Protein AF-A0A1E1G7S8-F1 (afdb_monomer)

Structure (mmCIF, N/CA/C/O backbone):
data_AF-A0A1E1G7S8-F1
#
_entry.id   AF-A0A1E1G7S8-F1
#
loop_
_atom_site.group_PDB
_atom_site.id
_atom_site.type_symbol
_atom_site.label_atom_id
_atom_site.label_alt_id
_atom_site.label_comp_id
_atom_site.label_asym_id
_atom_site.label_entity_id
_atom_site.label_seq_id
_atom_site.pdbx_PDB_ins_code
_atom_site.Cartn_x
_atom_site.Cartn_y
_atom_site.Cartn_z
_atom_site.occupancy
_atom_site.B_iso_or_equiv
_atom_site.auth_seq_id
_atom_site.auth_comp_id
_atom_site.auth_asym_id
_atom_site.auth_atom_id
_atom_site.pdbx_PDB_model_num
ATOM 1 N N . MET A 1 1 ? -31.100 21.009 45.596 1.00 64.81 1 MET A N 1
ATOM 2 C CA . MET A 1 1 ? -31.429 20.233 44.376 1.00 64.81 1 MET A CA 1
ATOM 3 C C . MET A 1 1 ? -30.841 20.851 43.103 1.00 64.81 1 MET A C 1
ATOM 5 O O . MET A 1 1 ? -30.250 20.112 42.334 1.00 64.81 1 MET A O 1
ATOM 9 N N . MET A 1 2 ? -30.869 22.180 42.912 1.00 70.56 2 MET A N 1
ATOM 10 C CA . MET A 1 2 ? -30.263 22.835 41.729 1.00 70.56 2 MET A CA 1
ATOM 11 C C . MET A 1 2 ? -28.750 22.585 41.554 1.00 70.56 2 MET A C 1
ATOM 13 O O . MET A 1 2 ? -28.300 22.333 40.445 1.00 70.56 2 MET A O 1
ATOM 17 N N . LYS A 1 3 ? -27.962 22.561 42.643 1.00 68.88 3 LYS A N 1
ATOM 18 C CA . LYS A 1 3 ? -26.520 22.233 42.588 1.00 68.88 3 LYS A CA 1
ATOM 19 C C . LYS A 1 3 ? -26.230 20.830 42.031 1.00 68.88 3 LYS A C 1
ATOM 21 O O . LYS A 1 3 ? -25.238 20.659 41.341 1.00 68.88 3 LYS A O 1
ATOM 26 N N . GLN A 1 4 ? -27.100 19.852 42.296 1.00 72.75 4 GLN A N 1
ATOM 27 C CA . GLN A 1 4 ? -26.941 18.478 41.797 1.00 72.75 4 GLN A CA 1
ATOM 28 C C . GLN A 1 4 ? -27.192 18.406 40.280 1.00 72.75 4 GLN A C 1
ATOM 30 O O . GLN A 1 4 ? -26.477 17.712 39.566 1.00 72.75 4 GLN A O 1
ATOM 35 N N . LEU A 1 5 ? -28.160 19.185 39.779 1.00 73.00 5 LEU A N 1
ATOM 36 C CA . LEU A 1 5 ? -28.477 19.282 38.349 1.00 73.00 5 LEU A CA 1
ATOM 37 C C . LEU A 1 5 ? -27.351 19.952 37.546 1.00 73.00 5 LEU A C 1
ATOM 39 O O . LEU A 1 5 ? -27.026 19.485 36.459 1.00 73.00 5 LEU A O 1
ATOM 43 N N . LEU A 1 6 ? -26.715 20.993 38.097 1.00 74.56 6 LEU A N 1
ATOM 44 C CA . LEU A 1 6 ? -25.588 21.682 37.450 1.00 74.56 6 LEU A CA 1
ATOM 45 C C . LEU A 1 6 ? -24.322 20.813 37.381 1.00 74.56 6 LEU A C 1
ATOM 47 O O . LEU A 1 6 ? -23.594 20.846 36.390 1.00 74.56 6 LEU A O 1
ATOM 51 N N . LEU A 1 7 ? -24.066 20.009 38.418 1.00 75.69 7 LEU A N 1
ATOM 52 C CA . LEU A 1 7 ? -22.946 19.065 38.421 1.00 75.69 7 LEU A CA 1
ATOM 53 C C . LEU A 1 7 ? -23.170 17.929 37.417 1.00 75.69 7 LEU A C 1
ATOM 55 O O . LEU A 1 7 ? -22.245 17.570 36.690 1.00 75.69 7 LEU A O 1
ATOM 59 N N . ALA A 1 8 ? -24.401 17.416 37.326 1.00 80.31 8 ALA A N 1
ATOM 60 C CA . ALA A 1 8 ? -24.762 16.402 36.341 1.00 80.31 8 ALA A CA 1
ATOM 61 C C . ALA A 1 8 ? -24.623 16.927 34.902 1.00 80.31 8 ALA A C 1
ATOM 63 O O . ALA A 1 8 ? -24.060 16.234 34.059 1.00 80.31 8 ALA A O 1
ATOM 64 N N . SER A 1 9 ? -25.053 18.164 34.618 1.00 77.00 9 SER A N 1
ATOM 65 C CA . SER A 1 9 ? -24.915 18.741 33.274 1.00 77.00 9 SER A CA 1
ATOM 66 C C . SER A 1 9 ? -23.455 18.967 32.877 1.00 77.00 9 SER A C 1
ATOM 68 O O . SER A 1 9 ? -23.095 18.660 31.745 1.00 77.00 9 SER A O 1
ATOM 70 N N . MET A 1 10 ? -22.600 19.433 33.800 1.00 72.88 10 MET A N 1
ATOM 71 C CA . MET A 1 10 ? -21.157 19.576 33.544 1.00 72.88 10 MET A CA 1
ATOM 72 C C . MET A 1 10 ? -20.490 18.231 33.235 1.00 72.88 10 MET A C 1
ATOM 74 O O . MET A 1 10 ? -19.681 18.149 32.310 1.00 72.88 10 MET A O 1
ATOM 78 N N . PHE A 1 11 ? -20.845 17.175 33.974 1.00 75.69 11 PHE A N 1
ATOM 79 C CA . PHE A 1 11 ? -20.333 15.825 33.729 1.00 75.69 11 PHE A CA 1
ATOM 80 C C . PHE A 1 11 ? -20.755 15.289 32.355 1.00 75.69 11 PHE A C 1
ATOM 82 O O . PHE A 1 11 ? -19.929 14.735 31.635 1.00 75.69 11 PHE A O 1
ATOM 89 N N . ILE A 1 12 ? -22.013 15.505 31.958 1.00 74.38 12 ILE A N 1
ATOM 90 C CA . ILE A 1 12 ? -22.533 15.071 30.653 1.00 74.38 12 ILE A CA 1
ATOM 91 C C . ILE A 1 12 ? -21.815 15.796 29.506 1.00 74.38 12 ILE A C 1
ATOM 93 O O . ILE A 1 12 ? -21.405 15.160 28.537 1.00 74.38 12 ILE A O 1
ATOM 97 N N . THR A 1 13 ? -21.597 17.110 29.622 1.00 70.31 13 THR A N 1
ATOM 98 C CA . THR A 1 13 ? -20.871 17.874 28.594 1.00 70.31 13 THR A CA 1
ATOM 99 C C . THR A 1 13 ? -19.389 17.512 28.520 1.00 70.31 13 THR A C 1
ATOM 101 O O . THR A 1 13 ? -18.813 17.528 27.436 1.00 70.31 13 THR A O 1
ATOM 104 N N . ALA A 1 14 ? -18.770 17.151 29.649 1.00 68.44 14 ALA A N 1
ATOM 105 C CA . ALA A 1 14 ? -17.371 16.739 29.679 1.00 68.44 14 ALA A CA 1
ATOM 106 C C . ALA A 1 14 ? -17.157 15.397 28.963 1.00 68.44 14 ALA A C 1
ATOM 108 O O . ALA A 1 14 ? -16.197 15.270 28.209 1.00 68.44 14 ALA A O 1
ATOM 109 N N . LEU A 1 15 ? -18.065 14.431 29.138 1.00 64.62 15 LEU A N 1
ATOM 110 C CA . LEU A 1 15 ? -17.983 13.130 28.465 1.00 64.62 15 LEU A CA 1
ATOM 111 C C . LEU A 1 15 ? -18.169 13.247 26.944 1.00 64.62 15 LEU A C 1
ATOM 113 O O . LEU A 1 15 ? -17.438 12.610 26.194 1.00 64.62 15 LEU A O 1
ATOM 117 N N . ALA A 1 16 ? -19.073 14.114 26.479 1.00 61.50 16 ALA A N 1
ATOM 118 C CA . ALA A 1 16 ? -19.341 14.289 25.048 1.00 61.50 16 ALA A CA 1
ATOM 119 C C . ALA A 1 16 ? -18.155 14.874 24.249 1.00 61.50 16 ALA A C 1
ATOM 121 O O . ALA A 1 16 ? -18.071 14.686 23.038 1.00 61.50 16 ALA A O 1
ATOM 122 N N . GLN A 1 17 ? -17.231 15.582 24.907 1.00 59.16 17 GLN A N 1
ATOM 123 C CA . GLN A 1 17 ? -16.086 16.217 24.244 1.00 59.16 17 GLN A CA 1
ATOM 124 C C . GLN A 1 17 ? -14.928 15.231 23.976 1.00 59.16 17 GLN A C 1
ATOM 126 O O . GLN A 1 17 ? -14.075 15.501 23.130 1.00 59.16 17 GLN A O 1
ATOM 131 N N . TRP A 1 18 ? -14.863 14.103 24.694 1.00 60.56 18 TRP A N 1
ATOM 132 C CA . TRP A 1 18 ? -13.705 13.195 24.653 1.00 60.56 18 TRP A CA 1
ATOM 133 C C . TRP A 1 18 ? -13.714 12.270 23.428 1.00 60.56 18 TRP A C 1
ATOM 135 O O . TRP A 1 18 ? -12.660 11.790 23.015 1.00 60.56 18 TRP A O 1
ATOM 145 N N . ASP A 1 19 ? -14.866 12.096 22.782 1.00 55.25 19 ASP A N 1
ATOM 146 C CA . ASP A 1 19 ? -15.021 11.210 21.622 1.00 55.25 19 ASP A CA 1
ATOM 147 C C . ASP A 1 19 ? -14.564 11.832 20.283 1.00 55.25 19 ASP A C 1
ATOM 149 O O . ASP A 1 19 ? -14.610 11.170 19.245 1.00 55.25 19 ASP A O 1
ATOM 153 N N . LEU A 1 20 ? -14.085 13.087 20.269 1.00 55.34 20 LEU A N 1
ATOM 154 C CA . LEU A 1 20 ? -13.698 13.802 19.038 1.00 55.34 20 LEU A CA 1
ATOM 155 C C . LEU A 1 20 ? -12.181 13.945 18.821 1.00 55.34 20 LEU A C 1
ATOM 157 O O . LEU A 1 20 ? -11.741 14.769 18.020 1.00 55.34 20 LEU A O 1
ATOM 161 N N . VAL A 1 21 ? -11.359 13.137 19.489 1.00 56.38 21 VAL A N 1
ATOM 162 C CA . VAL A 1 21 ? -9.938 12.983 19.135 1.00 56.38 21 VAL A CA 1
ATOM 163 C C . VAL A 1 21 ? -9.745 11.586 18.562 1.00 56.38 21 VAL A C 1
ATOM 165 O O . VAL A 1 21 ? -9.161 10.687 19.161 1.00 56.38 21 VAL A O 1
ATOM 168 N N . GLY A 1 22 ? -10.281 11.393 17.356 1.00 53.00 22 GLY A N 1
ATOM 169 C CA . GLY A 1 22 ? -9.940 10.265 16.498 1.00 53.00 22 GLY A CA 1
ATOM 170 C C . GLY A 1 22 ? -8.511 10.425 15.991 1.00 53.00 22 GLY A C 1
ATOM 171 O O . GLY A 1 22 ? -8.294 10.743 14.821 1.00 53.00 22 GLY A O 1
ATOM 172 N N . GLU A 1 23 ? -7.532 10.255 16.877 1.00 55.59 23 GLU A N 1
ATOM 173 C CA . GLU A 1 23 ? -6.128 10.201 16.503 1.00 55.59 23 GLU A CA 1
ATOM 174 C C . GLU A 1 23 ? -5.971 9.046 15.512 1.00 55.59 23 GLU A C 1
ATOM 176 O O . GLU A 1 23 ? -6.178 7.875 15.846 1.00 55.59 23 GLU A O 1
ATOM 181 N N . LYS A 1 24 ? -5.687 9.377 14.247 1.00 62.59 24 LYS A N 1
ATOM 182 C CA . LYS A 1 24 ? -5.361 8.388 13.219 1.00 62.59 24 LYS A CA 1
ATOM 183 C C . LYS A 1 24 ? -4.084 7.694 13.674 1.00 62.59 24 LYS A C 1
ATOM 185 O O . LYS A 1 24 ? -2.996 8.166 13.366 1.00 62.59 24 LYS A O 1
ATOM 190 N N . ARG A 1 25 ? -4.223 6.602 14.429 1.00 70.62 25 ARG A N 1
ATOM 191 C CA . ARG A 1 25 ? -3.102 5.807 14.932 1.00 70.62 25 ARG A CA 1
ATOM 192 C C . ARG A 1 25 ? -2.246 5.387 13.739 1.00 70.62 25 ARG A C 1
ATOM 194 O O . ARG A 1 25 ? -2.640 4.509 12.973 1.00 70.62 25 ARG A O 1
ATOM 201 N N . SER A 1 26 ? -1.116 6.063 13.554 1.00 80.69 26 SER A N 1
ATOM 202 C CA . SER A 1 26 ? -0.119 5.698 12.557 1.00 80.69 26 SER A CA 1
ATOM 203 C C . SER A 1 26 ? 0.781 4.639 13.175 1.00 80.69 26 SER A C 1
ATOM 205 O O . SER A 1 26 ? 1.358 4.875 14.236 1.00 80.69 26 SER A O 1
ATOM 207 N N . GLN A 1 27 ? 0.888 3.480 12.540 1.00 88.19 27 GLN A N 1
ATOM 208 C CA . GLN A 1 27 ? 1.707 2.366 13.013 1.00 88.19 27 GLN A CA 1
ATOM 209 C C . GLN A 1 27 ? 2.728 1.986 11.942 1.00 88.19 27 GLN A C 1
ATOM 211 O O . GLN A 1 27 ? 2.525 2.239 10.755 1.00 88.19 27 GLN A O 1
ATOM 216 N N . ILE A 1 28 ? 3.851 1.419 12.376 1.00 93.31 28 ILE A N 1
ATOM 217 C CA . ILE A 1 28 ? 4.884 0.893 11.484 1.00 93.31 28 ILE A CA 1
ATOM 218 C C . ILE A 1 28 ? 4.640 -0.610 11.331 1.00 93.31 28 ILE A C 1
ATOM 220 O O . ILE A 1 28 ? 4.589 -1.337 12.320 1.00 93.31 28 ILE A O 1
ATOM 224 N N . TYR A 1 29 ? 4.505 -1.068 10.091 1.00 92.44 29 TYR A N 1
ATOM 225 C CA . TYR A 1 29 ? 4.308 -2.459 9.708 1.00 92.44 29 TYR A CA 1
ATOM 226 C C . TYR A 1 29 ? 5.447 -2.917 8.797 1.00 92.44 29 TYR A C 1
ATOM 228 O O . TYR A 1 29 ? 5.600 -2.430 7.676 1.00 92.44 29 TYR A O 1
ATOM 236 N N . CYS A 1 30 ? 6.213 -3.905 9.251 1.00 92.81 30 CYS A N 1
ATOM 237 C CA . CYS A 1 30 ? 7.343 -4.474 8.522 1.00 92.81 30 CYS A CA 1
ATOM 238 C C . CYS A 1 30 ? 7.208 -5.995 8.393 1.00 92.81 30 CYS A C 1
ATOM 240 O O . CYS A 1 30 ? 6.583 -6.645 9.229 1.00 92.81 30 CYS A O 1
ATOM 242 N N . GLY A 1 31 ? 7.826 -6.568 7.357 1.00 89.56 31 GLY A N 1
ATOM 243 C CA . GLY A 1 31 ? 7.941 -8.021 7.196 1.00 89.56 31 GLY A CA 1
ATOM 244 C C . GLY A 1 31 ? 6.598 -8.760 7.236 1.00 89.56 31 GLY A C 1
ATOM 245 O O . GLY A 1 31 ? 5.686 -8.457 6.467 1.00 89.56 31 GLY A O 1
ATOM 246 N N . GLU A 1 32 ? 6.490 -9.749 8.124 1.00 90.38 32 GLU A N 1
ATOM 247 C CA . GLU A 1 32 ? 5.295 -10.588 8.280 1.00 90.38 32 GLU A CA 1
ATOM 248 C C . GLU A 1 32 ? 4.082 -9.803 8.791 1.00 90.38 32 GLU A C 1
ATOM 250 O O . GLU A 1 32 ? 2.972 -9.998 8.299 1.00 90.38 32 GLU A O 1
ATOM 255 N N . GLU A 1 33 ? 4.291 -8.862 9.712 1.00 91.94 33 GLU A N 1
ATOM 256 C CA . GLU A 1 33 ? 3.215 -8.050 10.289 1.00 91.94 33 GLU A CA 1
ATOM 257 C C . GLU A 1 33 ? 2.545 -7.163 9.237 1.00 91.94 33 GLU A C 1
ATOM 259 O O . GLU A 1 33 ? 1.329 -6.978 9.250 1.00 91.94 33 GLU A O 1
ATOM 264 N N . LEU A 1 34 ? 3.315 -6.694 8.250 1.00 91.69 34 LEU A N 1
ATOM 265 C CA . LEU A 1 34 ? 2.764 -5.983 7.099 1.00 91.69 34 LEU A CA 1
ATOM 266 C C . LEU A 1 34 ? 1.859 -6.877 6.247 1.00 91.69 34 LEU A C 1
ATOM 268 O O . LEU A 1 34 ? 0.780 -6.454 5.831 1.00 91.69 34 LEU A O 1
ATOM 272 N N . ASN A 1 35 ? 2.267 -8.124 6.018 1.00 90.38 35 ASN A N 1
ATOM 273 C CA . ASN A 1 35 ? 1.464 -9.085 5.267 1.00 90.38 35 ASN A CA 1
ATOM 274 C C . ASN A 1 35 ? 0.188 -9.470 6.027 1.00 90.38 35 ASN A C 1
ATOM 276 O O . ASN A 1 35 ? -0.876 -9.537 5.417 1.00 90.38 35 ASN A O 1
ATOM 280 N N . LYS A 1 36 ? 0.266 -9.666 7.350 1.00 92.75 36 LYS A N 1
ATOM 281 C CA . LYS A 1 36 ? -0.905 -9.916 8.207 1.00 92.75 36 LYS A CA 1
ATOM 282 C C . LYS A 1 36 ? -1.879 -8.745 8.173 1.00 92.75 36 LYS A C 1
ATOM 284 O O . LYS A 1 36 ? -3.071 -8.957 7.969 1.00 92.75 36 LYS A O 1
ATOM 289 N N . ALA A 1 37 ? -1.381 -7.517 8.315 1.00 92.62 37 ALA A N 1
ATOM 290 C CA . ALA A 1 37 ? -2.207 -6.316 8.253 1.00 92.62 37 ALA A CA 1
ATOM 291 C C . ALA A 1 37 ? -2.914 -6.190 6.894 1.00 92.62 37 ALA A C 1
ATOM 293 O O . ALA A 1 37 ? -4.125 -5.990 6.850 1.00 92.62 37 ALA A O 1
ATOM 294 N N . LEU A 1 38 ? -2.190 -6.385 5.787 1.00 91.75 38 LEU A N 1
ATOM 295 C CA . LEU A 1 38 ? -2.770 -6.403 4.440 1.00 91.75 38 LEU A CA 1
ATOM 296 C C . LEU A 1 38 ? -3.816 -7.508 4.274 1.00 91.75 38 LEU A C 1
ATOM 298 O O . LEU A 1 38 ? -4.889 -7.260 3.727 1.00 91.75 38 LEU A O 1
ATOM 302 N N . PHE A 1 39 ? -3.536 -8.713 4.768 1.00 91.62 39 PHE A N 1
ATOM 303 C CA . PHE A 1 39 ? -4.471 -9.831 4.712 1.00 91.62 39 PHE A CA 1
ATOM 304 C 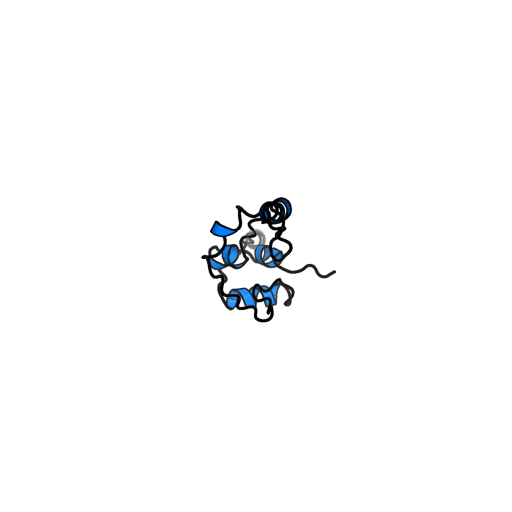C . PHE A 1 39 ? -5.763 -9.531 5.480 1.00 91.62 39 PHE A C 1
ATOM 306 O O . PHE A 1 39 ? -6.846 -9.718 4.930 1.00 91.62 39 PHE A O 1
ATOM 313 N N . LEU A 1 40 ? -5.653 -9.002 6.701 1.00 93.38 40 LEU A N 1
ATOM 314 C CA . LEU A 1 40 ? -6.791 -8.635 7.546 1.00 93.38 40 LEU A CA 1
ATOM 315 C C . LEU A 1 40 ? -7.606 -7.477 6.955 1.00 93.38 40 LEU A C 1
ATOM 317 O O . LEU A 1 40 ? -8.832 -7.531 6.941 1.00 93.38 40 LEU A O 1
ATOM 321 N N . ILE A 1 41 ? -6.940 -6.436 6.450 1.00 92.38 41 ILE A N 1
ATOM 322 C CA . ILE A 1 41 ? -7.598 -5.216 5.957 1.00 92.38 41 ILE A CA 1
ATOM 323 C C . ILE A 1 41 ? -8.219 -5.431 4.573 1.00 92.38 41 ILE A C 1
ATOM 325 O O . ILE A 1 41 ? -9.324 -4.956 4.317 1.00 92.38 41 ILE A O 1
ATOM 329 N N . CYS A 1 42 ? -7.524 -6.139 3.682 1.00 92.12 42 CYS A N 1
ATOM 330 C CA . CYS A 1 42 ? -7.974 -6.368 2.310 1.00 92.12 42 CYS A CA 1
ATOM 331 C C . CYS A 1 42 ? -8.722 -7.696 2.120 1.00 92.12 42 CYS A C 1
ATOM 333 O O . CYS A 1 42 ? -9.130 -7.999 1.000 1.00 92.12 42 CYS A O 1
ATOM 335 N N . GLY A 1 43 ? -8.853 -8.530 3.157 1.00 90.06 43 GLY A N 1
ATOM 336 C CA . GLY A 1 43 ? -9.420 -9.879 3.031 1.00 90.06 43 GLY A CA 1
ATOM 337 C C . GLY A 1 43 ? -8.629 -10.767 2.063 1.00 90.06 43 GLY A C 1
ATOM 338 O O . GLY A 1 43 ? -9.214 -11.522 1.292 1.00 90.06 43 GLY A O 1
ATOM 339 N N . GLY A 1 44 ? -7.303 -10.609 2.028 1.00 86.00 44 GLY A N 1
ATOM 340 C CA . GLY A 1 44 ? -6.412 -11.317 1.098 1.00 86.00 44 GLY A CA 1
ATOM 341 C C . GLY A 1 44 ? -6.362 -10.766 -0.336 1.00 86.00 44 GLY A C 1
ATOM 342 O O . GLY A 1 44 ? -5.575 -11.254 -1.143 1.00 86.00 44 GLY A O 1
ATOM 34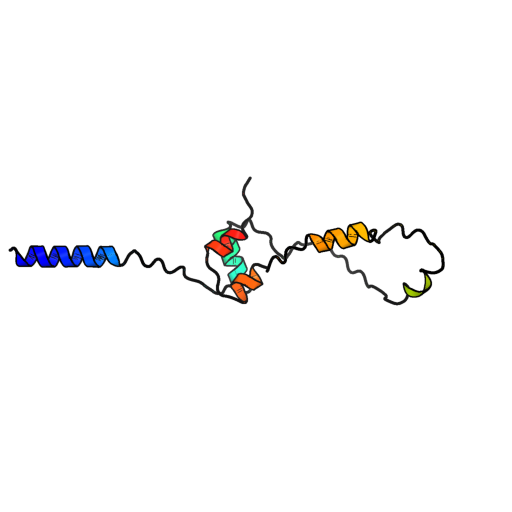3 N N . LEU A 1 45 ? -7.142 -9.733 -0.671 1.00 87.94 45 LEU A N 1
ATOM 344 C CA . LEU A 1 45 ? -7.173 -9.138 -2.010 1.00 87.94 45 LEU A CA 1
ATOM 345 C C . LEU A 1 45 ? -6.199 -7.958 -2.123 1.00 87.94 45 LEU A C 1
ATOM 347 O O . LEU A 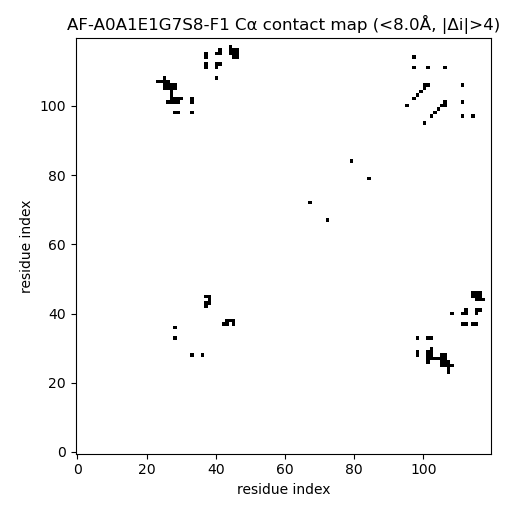1 45 ? -6.599 -6.801 -2.054 1.00 87.94 45 LEU A O 1
ATOM 351 N N . TYR A 1 46 ? -4.910 -8.228 -2.310 1.00 87.44 46 TYR A N 1
ATOM 352 C CA . TYR A 1 46 ? -3.884 -7.205 -2.549 1.00 87.44 46 TYR A CA 1
ATOM 353 C C . TYR A 1 46 ? -2.794 -7.735 -3.489 1.00 87.44 46 TYR A C 1
ATOM 355 O O . TYR A 1 46 ? -2.596 -8.943 -3.621 1.00 87.44 46 TYR A O 1
ATOM 363 N N . ASN A 1 47 ? -2.075 -6.836 -4.169 1.00 78.00 47 ASN A N 1
ATOM 364 C CA . ASN A 1 47 ? -0.959 -7.234 -5.031 1.00 78.00 47 ASN A CA 1
ATOM 365 C C . ASN A 1 47 ? 0.228 -7.687 -4.171 1.00 78.00 47 ASN A C 1
ATOM 367 O O . ASN A 1 47 ? 1.008 -6.856 -3.706 1.00 78.00 47 ASN A O 1
ATOM 371 N N . SER A 1 48 ? 0.376 -8.998 -3.968 1.00 68.00 48 SER A N 1
ATOM 372 C CA . SER A 1 48 ? 1.575 -9.549 -3.333 1.00 68.00 48 SER A CA 1
ATOM 373 C C . SER A 1 48 ? 2.804 -9.280 -4.216 1.00 68.00 48 SER A C 1
ATOM 375 O O . SER A 1 48 ? 2.759 -9.566 -5.418 1.00 68.00 48 SER A O 1
ATOM 377 N N . PRO A 1 49 ? 3.912 -8.755 -3.655 1.00 60.25 49 PRO A N 1
ATOM 378 C CA . PRO A 1 49 ? 5.156 -8.563 -4.401 1.00 60.25 49 PRO A CA 1
ATOM 379 C C . PRO A 1 49 ? 5.755 -9.897 -4.869 1.00 60.25 49 PRO A C 1
ATOM 381 O O . PRO A 1 49 ? 6.475 -9.936 -5.864 1.00 60.25 49 PRO A O 1
ATOM 384 N N . PHE A 1 50 ? 5.401 -11.005 -4.214 1.00 58.28 50 PHE A N 1
ATOM 385 C CA . PHE A 1 50 ? 5.778 -12.351 -4.625 1.00 58.28 50 PHE A CA 1
ATOM 386 C C . PHE A 1 50 ? 4.808 -12.872 -5.688 1.00 58.28 50 PHE A C 1
ATOM 388 O O . PHE A 1 50 ? 4.041 -13.809 -5.458 1.00 58.28 50 PHE A O 1
ATOM 395 N N . LYS A 1 51 ? 4.838 -12.291 -6.890 1.00 53.97 51 LYS A N 1
ATOM 396 C CA . LYS A 1 51 ? 4.379 -13.058 -8.049 1.00 53.97 51 LYS A CA 1
ATOM 397 C C . LYS A 1 51 ? 5.351 -14.229 -8.195 1.00 53.97 51 LYS A C 1
ATOM 399 O O . LYS A 1 51 ? 6.517 -14.008 -8.500 1.00 53.97 51 LYS A O 1
ATOM 404 N N . LYS A 1 52 ? 4.888 -15.465 -7.973 1.00 48.19 52 LYS A N 1
ATOM 405 C CA . LYS A 1 52 ? 5.566 -16.681 -8.456 1.00 48.19 52 LYS A CA 1
ATOM 406 C C . LYS A 1 52 ? 5.615 -16.608 -9.990 1.00 48.19 52 LYS A C 1
ATOM 408 O O . LYS A 1 52 ? 4.791 -17.208 -10.669 1.00 48.19 52 LYS A O 1
ATOM 413 N N . SER A 1 53 ? 6.521 -15.818 -10.554 1.00 49.62 53 SER A N 1
ATOM 414 C CA . SER A 1 53 ? 6.927 -15.993 -11.942 1.00 49.62 53 SER A CA 1
ATOM 415 C C . SER A 1 53 ? 7.807 -17.232 -11.971 1.00 49.62 53 SER A C 1
ATOM 417 O O . SER A 1 53 ? 8.789 -17.308 -11.230 1.00 49.62 53 SER A O 1
ATOM 419 N N . ALA A 1 54 ? 7.421 -18.219 -12.774 1.00 47.84 54 ALA A N 1
ATOM 420 C CA . ALA A 1 54 ? 8.256 -19.369 -13.058 1.00 47.84 54 ALA A CA 1
ATOM 421 C C . ALA A 1 54 ? 9.672 -18.896 -13.438 1.00 47.84 54 ALA A C 1
ATOM 423 O O . ALA A 1 54 ? 9.837 -18.028 -14.290 1.00 47.84 54 ALA A O 1
ATOM 424 N N . TYR A 1 55 ? 10.649 -19.424 -12.704 1.00 47.03 55 TYR A N 1
ATOM 425 C CA . TYR A 1 55 ? 12.059 -19.590 -13.042 1.00 47.03 55 TYR A CA 1
ATOM 426 C C . TYR A 1 55 ? 12.488 -19.035 -14.414 1.00 47.03 55 TYR A C 1
ATOM 428 O O . TYR A 1 55 ? 12.186 -19.619 -15.450 1.00 47.03 55 TYR A O 1
ATOM 436 N N . SER A 1 56 ? 13.256 -17.946 -14.419 1.00 40.84 56 SER A N 1
ATOM 437 C CA . SER A 1 56 ? 14.062 -17.560 -15.580 1.00 40.84 56 SER A CA 1
ATOM 438 C C . SER A 1 56 ? 15.397 -17.011 -15.091 1.00 40.84 56 SER A C 1
ATOM 440 O O . SER A 1 56 ? 15.579 -15.804 -14.947 1.00 40.84 56 SER A O 1
ATOM 442 N N . HIS A 1 57 ? 16.329 -17.918 -14.792 1.00 45.00 57 HIS A N 1
ATOM 443 C CA . HIS A 1 57 ? 17.749 -17.582 -14.740 1.00 45.00 57 HIS A CA 1
ATOM 444 C C . HIS A 1 57 ? 18.215 -17.305 -16.173 1.00 45.00 57 HIS A C 1
ATOM 446 O O . HIS A 1 57 ? 18.260 -18.224 -16.984 1.00 45.00 57 HIS A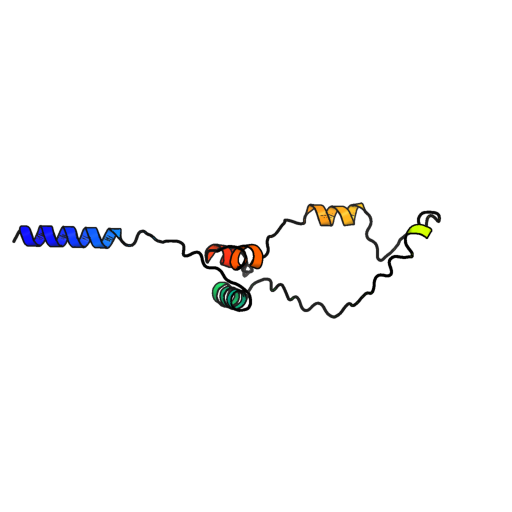 O 1
ATOM 452 N N . TYR A 1 58 ? 18.570 -16.061 -16.486 1.00 45.22 58 TYR A N 1
ATOM 453 C CA . TYR A 1 58 ? 19.310 -15.746 -17.706 1.00 45.22 58 TYR A CA 1
ATOM 454 C C . TYR A 1 58 ? 20.578 -14.992 -17.305 1.00 45.22 58 TYR A C 1
ATOM 456 O O . TYR A 1 58 ? 20.514 -13.856 -16.834 1.00 45.22 58 TYR A O 1
ATOM 464 N N . TYR A 1 59 ? 21.721 -15.672 -17.408 1.00 44.66 59 TYR A N 1
ATOM 465 C CA . TYR A 1 59 ? 23.043 -15.059 -17.306 1.00 44.66 59 TYR A CA 1
ATOM 466 C C . TYR A 1 59 ? 23.206 -14.091 -18.485 1.00 44.66 59 TYR A C 1
ATOM 468 O O . TYR A 1 59 ? 23.027 -14.482 -19.635 1.00 44.66 59 TYR A O 1
ATOM 476 N N . SER A 1 60 ? 23.514 -12.828 -18.201 1.00 48.69 60 SER A N 1
ATOM 477 C CA . SER A 1 60 ? 23.860 -11.828 -19.212 1.00 48.69 60 SER A CA 1
ATOM 478 C C . SER A 1 60 ? 25.380 -11.751 -19.300 1.00 48.69 60 SER A C 1
ATOM 480 O O . SER A 1 60 ? 26.017 -11.304 -18.350 1.00 48.69 60 SER A O 1
ATOM 482 N N . ASP A 1 61 ? 25.948 -12.198 -20.418 1.00 45.91 61 ASP A N 1
ATOM 483 C CA . ASP A 1 61 ? 27.350 -11.982 -20.781 1.00 45.91 61 ASP A CA 1
ATOM 484 C C . ASP A 1 61 ? 27.479 -10.609 -21.465 1.00 45.91 61 ASP A C 1
ATOM 486 O O . ASP A 1 61 ? 26.861 -10.350 -22.497 1.00 45.91 61 ASP A O 1
ATOM 490 N N . TYR A 1 62 ? 28.215 -9.687 -20.843 1.00 51.41 62 TYR A N 1
ATOM 491 C CA . TYR A 1 62 ? 28.290 -8.267 -21.217 1.00 51.41 62 TYR A CA 1
ATOM 492 C C . TYR A 1 62 ? 29.413 -7.973 -22.234 1.00 51.41 62 TYR A C 1
ATOM 494 O O . TYR A 1 62 ? 29.991 -6.890 -22.207 1.00 51.41 62 TYR A O 1
ATOM 502 N N . GLY A 1 63 ? 29.760 -8.932 -23.099 1.00 51.38 63 GLY A N 1
ATOM 503 C CA . GLY A 1 63 ? 30.924 -8.834 -23.993 1.00 51.38 63 GLY A CA 1
ATOM 504 C C . GLY A 1 63 ? 30.634 -8.654 -25.488 1.00 51.38 63 GLY A C 1
ATOM 505 O O . GLY A 1 63 ? 31.558 -8.362 -26.237 1.00 51.38 63 GLY A O 1
ATOM 506 N N . LEU A 1 64 ? 29.387 -8.826 -25.949 1.00 52.16 64 LEU A N 1
ATOM 507 C CA . LEU A 1 64 ? 29.091 -8.990 -27.388 1.00 52.16 64 LEU A CA 1
ATOM 508 C C . LEU A 1 64 ? 28.485 -7.751 -28.080 1.00 52.16 64 LEU A C 1
ATOM 510 O O . LEU A 1 64 ? 28.318 -7.742 -29.297 1.00 52.16 64 LEU A O 1
ATOM 514 N N . LEU A 1 65 ? 28.122 -6.707 -27.328 1.00 52.50 65 LEU A N 1
ATOM 515 C CA . LEU A 1 65 ? 27.335 -5.587 -27.865 1.00 52.50 65 LEU A CA 1
ATOM 516 C C . LEU A 1 65 ? 28.158 -4.610 -28.728 1.00 52.50 65 LEU A C 1
ATOM 518 O O . LEU A 1 65 ? 27.607 -4.016 -29.648 1.00 52.50 65 LEU A O 1
ATOM 522 N N . ASP A 1 66 ? 29.460 -4.477 -28.472 1.00 51.69 66 ASP A N 1
ATOM 523 C CA . ASP A 1 66 ? 30.306 -3.445 -29.098 1.00 51.69 66 ASP A CA 1
ATOM 524 C C . ASP A 1 66 ? 30.694 -3.768 -30.556 1.00 51.69 66 ASP A C 1
ATOM 526 O O . ASP A 1 66 ? 31.089 -2.893 -31.314 1.00 51.69 66 ASP A O 1
ATOM 530 N N . SER A 1 67 ? 30.542 -5.024 -30.994 1.00 52.53 67 SER A N 1
ATOM 531 C CA . SER A 1 67 ? 30.942 -5.465 -32.343 1.00 52.53 67 SER A CA 1
ATOM 532 C C . SER A 1 67 ? 29.801 -5.502 -33.371 1.00 52.53 67 SER A C 1
ATOM 534 O O . SER A 1 67 ? 30.035 -5.853 -34.524 1.00 52.53 67 SER A O 1
ATOM 536 N N . LEU A 1 68 ? 28.559 -5.189 -32.977 1.00 54.22 68 LEU A N 1
ATOM 537 C CA . LEU A 1 68 ? 27.365 -5.364 -33.825 1.00 54.22 68 LEU A CA 1
ATOM 538 C C . LEU A 1 68 ? 26.770 -4.057 -34.373 1.00 54.22 68 LEU A C 1
ATOM 540 O O . LEU A 1 68 ? 25.925 -4.118 -35.266 1.00 54.22 68 LE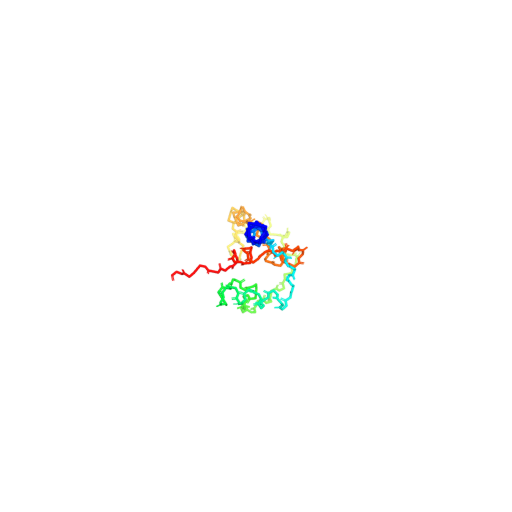U A 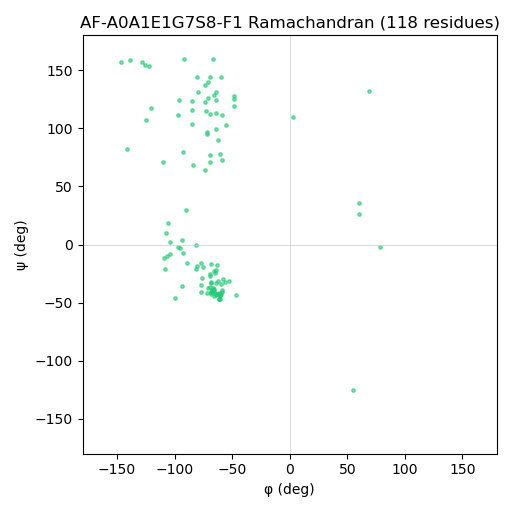O 1
ATOM 544 N N . GLU A 1 69 ? 27.214 -2.885 -33.903 1.00 53.91 69 GLU A N 1
ATOM 545 C CA . GLU A 1 69 ? 26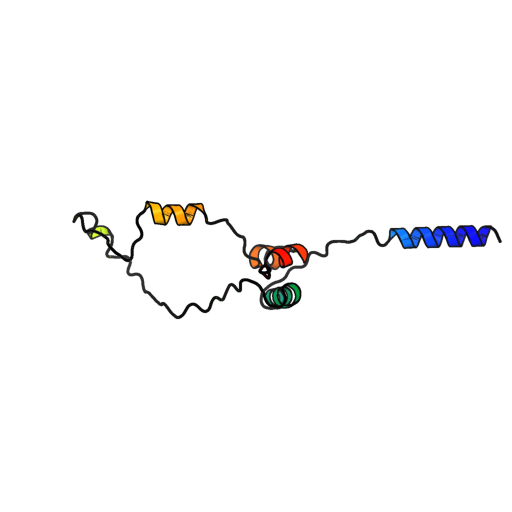.767 -1.590 -34.454 1.00 53.91 69 GLU A CA 1
ATOM 546 C C . GLU A 1 69 ? 27.275 -1.334 -35.886 1.00 53.91 69 GLU A C 1
ATOM 548 O O . GLU A 1 69 ? 26.692 -0.522 -36.603 1.00 53.91 69 GLU A O 1
ATOM 553 N N . GLU A 1 70 ? 28.297 -2.061 -36.351 1.00 51.7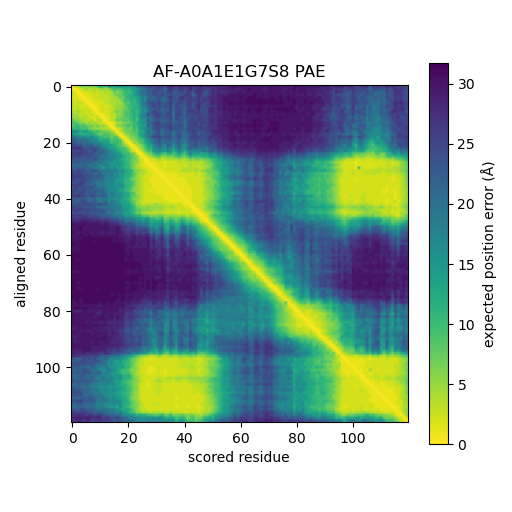8 70 GLU A N 1
ATOM 554 C CA . GLU A 1 70 ? 28.916 -1.832 -37.665 1.00 51.78 70 GLU A CA 1
ATOM 555 C C . GLU A 1 70 ? 28.257 -2.618 -38.823 1.00 51.78 70 GLU A C 1
ATOM 557 O O . GLU A 1 70 ? 28.448 -2.266 -39.984 1.00 51.78 70 GLU A O 1
ATOM 562 N N . SER A 1 71 ? 27.437 -3.650 -38.558 1.00 51.78 71 SER A N 1
ATOM 563 C CA . SER A 1 71 ? 26.959 -4.566 -39.620 1.00 51.78 71 SER A CA 1
ATOM 564 C C . SER A 1 71 ? 25.514 -4.372 -40.097 1.00 51.78 71 SER A C 1
ATOM 566 O O . SER A 1 71 ? 25.057 -5.112 -40.968 1.00 51.78 71 SER A O 1
ATOM 568 N N . GLY A 1 72 ? 24.775 -3.384 -39.577 1.00 54.28 72 GLY A N 1
ATOM 569 C CA . GLY A 1 72 ? 23.396 -3.122 -40.020 1.00 54.28 72 GLY A CA 1
ATOM 570 C C . GLY A 1 72 ? 22.439 -4.306 -39.811 1.00 54.28 72 GLY A C 1
ATOM 571 O O . GLY A 1 72 ? 21.462 -4.446 -40.548 1.00 54.28 72 GLY A O 1
ATOM 572 N N . ALA A 1 73 ? 22.727 -5.175 -38.838 1.00 57.22 73 ALA A N 1
ATOM 573 C CA . ALA A 1 73 ? 21.900 -6.334 -38.538 1.00 57.22 73 ALA A CA 1
ATOM 574 C C . ALA A 1 73 ? 20.521 -5.905 -38.004 1.00 57.22 73 ALA A C 1
ATOM 576 O O . ALA A 1 73 ? 20.416 -5.129 -37.052 1.00 57.22 73 ALA A O 1
ATOM 577 N N . ASP A 1 74 ? 19.461 -6.440 -38.613 1.00 59.00 74 ASP A N 1
ATOM 578 C CA . ASP A 1 74 ? 18.085 -6.319 -38.132 1.00 59.00 74 ASP A CA 1
ATOM 579 C C . ASP A 1 74 ? 17.972 -7.027 -36.774 1.00 59.00 74 ASP A C 1
ATOM 581 O O . ASP A 1 74 ? 17.899 -8.255 -36.690 1.00 59.00 74 ASP A O 1
ATOM 585 N N . LEU A 1 75 ? 18.027 -6.245 -35.690 1.00 62.28 75 LEU A N 1
ATOM 586 C CA . LEU A 1 75 ? 17.903 -6.715 -34.308 1.00 62.28 75 LEU A CA 1
ATOM 587 C C . LEU A 1 75 ? 16.444 -7.086 -34.001 1.00 62.28 75 LEU A C 1
ATOM 589 O O . LEU A 1 75 ? 15.775 -6.482 -33.159 1.00 62.28 75 LEU A O 1
ATOM 593 N N . SER A 1 76 ? 15.944 -8.098 -34.700 1.00 69.06 76 SER A N 1
ATOM 594 C CA . SER A 1 76 ? 14.640 -8.696 -34.465 1.00 69.06 76 SER A CA 1
ATOM 595 C C . SER A 1 76 ? 14.748 -9.748 -33.356 1.00 69.06 76 SER A C 1
ATOM 597 O O . SER A 1 76 ? 15.210 -10.863 -33.580 1.00 69.06 76 SER A O 1
ATOM 599 N N . PHE A 1 77 ? 14.278 -9.362 -32.162 1.00 55.25 77 PHE A N 1
ATOM 600 C CA . PHE A 1 77 ? 14.116 -10.164 -30.936 1.00 55.25 77 PHE A CA 1
ATOM 601 C C . PHE A 1 77 ? 15.428 -10.625 -30.245 1.00 55.25 77 PHE A C 1
ATOM 603 O O . PHE A 1 77 ? 16.321 -11.149 -30.900 1.00 55.25 77 PHE A O 1
ATOM 610 N N . PRO A 1 78 ? 15.586 -10.463 -28.908 1.00 67.19 78 PRO A N 1
ATOM 611 C CA . PRO A 1 78 ? 14.583 -10.108 -27.894 1.00 67.19 78 PRO A CA 1
ATOM 612 C C . PRO A 1 78 ? 14.475 -8.605 -27.586 1.00 67.19 78 PRO A C 1
ATOM 614 O O . PRO A 1 78 ? 13.721 -8.209 -26.695 1.00 67.19 78 PRO A O 1
ATOM 617 N N . PHE A 1 79 ? 15.213 -7.747 -28.292 1.00 70.50 79 PHE A N 1
ATOM 618 C CA . PHE A 1 79 ? 15.277 -6.323 -27.966 1.00 70.50 79 PHE A CA 1
ATOM 619 C C . PHE A 1 79 ? 14.060 -5.552 -28.488 1.00 70.50 79 PHE A C 1
ATOM 621 O O . PHE A 1 79 ? 13.648 -5.676 -29.640 1.00 70.50 79 PHE A O 1
ATOM 628 N N . HIS A 1 80 ? 13.458 -4.738 -27.618 1.00 67.44 80 HIS A N 1
ATOM 629 C CA . HIS A 1 80 ? 12.391 -3.830 -28.020 1.00 67.44 80 HIS A CA 1
ATOM 630 C C . HIS A 1 80 ? 12.964 -2.568 -28.672 1.00 67.44 80 HIS A C 1
ATOM 632 O O . HIS A 1 80 ? 13.976 -2.044 -28.204 1.00 67.44 80 HIS A O 1
ATOM 638 N N . PRO A 1 81 ? 12.282 -2.010 -29.690 1.00 75.00 81 PRO A N 1
ATOM 639 C CA . PRO A 1 81 ? 12.709 -0.765 -30.307 1.00 75.00 81 PRO A CA 1
ATOM 640 C C . PRO A 1 81 ? 12.746 0.360 -29.268 1.00 75.00 81 PRO A C 1
ATOM 642 O O . PRO A 1 81 ? 11.879 0.439 -28.389 1.00 75.00 81 PRO A O 1
ATOM 645 N N . LYS A 1 82 ? 13.728 1.261 -29.402 1.00 74.38 82 LYS A N 1
ATOM 646 C CA . LYS A 1 82 ? 14.012 2.352 -28.452 1.00 74.38 82 LYS A CA 1
ATOM 647 C C . LYS A 1 82 ? 12.758 3.126 -28.035 1.00 74.38 82 LYS A C 1
ATOM 649 O O . LYS A 1 82 ? 12.559 3.358 -26.849 1.00 74.38 82 LYS A O 1
ATOM 654 N N . GLY A 1 83 ? 11.870 3.457 -28.976 1.00 76.50 83 GLY A N 1
ATOM 655 C CA . GLY A 1 83 ? 10.615 4.160 -28.673 1.00 76.50 83 GLY A CA 1
ATOM 656 C C . GLY A 1 83 ? 9.709 3.402 -27.692 1.00 76.50 83 GLY A C 1
ATOM 657 O O . GLY A 1 83 ? 9.177 3.991 -26.752 1.00 76.50 83 GLY A O 1
ATOM 658 N N . ARG A 1 84 ? 9.597 2.075 -27.840 1.00 72.88 84 ARG A N 1
ATOM 659 C CA . ARG A 1 84 ? 8.820 1.220 -26.929 1.00 72.88 84 ARG A CA 1
ATOM 660 C C . ARG A 1 84 ? 9.511 1.082 -25.571 1.00 72.88 84 ARG A C 1
ATOM 662 O O . ARG A 1 84 ? 8.842 1.206 -24.546 1.00 72.88 84 ARG A O 1
ATOM 669 N N . ALA A 1 85 ? 10.832 0.906 -25.549 1.00 73.38 85 ALA A N 1
ATOM 670 C CA . ALA A 1 85 ? 11.605 0.847 -24.307 1.00 73.38 85 ALA A CA 1
ATOM 671 C C . ALA A 1 85 ? 11.486 2.151 -23.490 1.00 73.38 85 ALA A C 1
ATOM 673 O O . ALA A 1 85 ? 11.210 2.112 -22.292 1.00 73.38 85 ALA A O 1
ATOM 674 N N . MET A 1 86 ? 11.589 3.309 -24.150 1.00 75.25 86 MET A N 1
ATOM 675 C CA . MET A 1 86 ? 11.436 4.623 -23.515 1.00 75.25 86 MET A CA 1
ATOM 676 C C . MET A 1 86 ? 10.006 4.869 -23.020 1.00 75.25 86 MET A C 1
ATOM 678 O O . MET A 1 86 ? 9.817 5.400 -21.925 1.00 75.25 86 MET A O 1
ATOM 682 N N . SER A 1 87 ? 8.989 4.413 -23.761 1.00 74.56 87 SER A N 1
ATOM 683 C CA . SER A 1 87 ? 7.590 4.526 -23.324 1.00 74.56 87 SER A CA 1
ATOM 684 C C . SER A 1 87 ? 7.305 3.752 -22.028 1.00 74.56 87 SER A C 1
ATOM 686 O O . SER A 1 87 ? 6.515 4.201 -21.199 1.00 74.56 87 SER A O 1
ATOM 688 N N . ALA A 1 88 ? 8.005 2.635 -21.788 1.00 68.19 88 ALA A N 1
ATOM 689 C CA . ALA A 1 88 ? 7.890 1.873 -20.545 1.00 68.19 88 ALA A CA 1
ATOM 690 C C . ALA A 1 88 ? 8.486 2.617 -19.335 1.00 68.19 88 ALA A C 1
ATOM 692 O O . ALA A 1 88 ? 8.043 2.411 -18.204 1.00 68.19 88 ALA A O 1
ATOM 693 N N . LEU A 1 89 ? 9.465 3.501 -19.557 1.00 67.62 89 LEU A N 1
ATOM 694 C CA . LEU A 1 89 ? 10.028 4.357 -18.510 1.00 67.62 89 LEU A CA 1
ATOM 695 C C . LEU A 1 89 ? 9.102 5.531 -18.180 1.00 67.62 89 LEU A C 1
ATOM 697 O O . LEU A 1 89 ? 8.977 5.900 -17.015 1.00 67.62 89 LEU A O 1
ATOM 701 N N . GLN A 1 90 ? 8.402 6.068 -19.181 1.00 62.81 90 GLN A N 1
ATOM 702 C CA . GLN A 1 90 ? 7.545 7.247 -19.032 1.00 62.81 90 GLN A CA 1
ATOM 703 C C . GLN A 1 90 ? 6.344 7.018 -18.097 1.00 62.81 90 GLN A C 1
ATOM 705 O O . GLN A 1 90 ? 5.863 7.958 -17.468 1.00 62.81 90 GLN A O 1
ATOM 710 N N . TYR A 1 91 ? 5.903 5.764 -17.938 1.00 57.00 91 TYR A N 1
ATOM 711 C CA . TYR A 1 91 ? 4.796 5.383 -17.051 1.00 57.00 91 TYR A CA 1
ATOM 712 C C . TYR A 1 91 ? 5.217 4.641 -15.783 1.00 57.00 91 TYR A C 1
ATOM 714 O O . TYR A 1 91 ? 4.340 4.179 -15.043 1.00 57.00 91 TYR A O 1
ATOM 722 N N . LYS A 1 92 ? 6.518 4.558 -15.462 1.00 54.44 92 LYS A N 1
ATOM 723 C CA . LYS A 1 92 ? 6.940 4.158 -14.113 1.00 54.44 92 LYS A CA 1
ATOM 724 C C . LYS A 1 92 ? 6.571 5.278 -13.142 1.00 54.44 92 LYS A C 1
ATOM 726 O O . LYS A 1 92 ? 7.412 6.043 -12.685 1.00 54.44 92 LYS A O 1
ATOM 731 N N . ARG A 1 93 ? 5.282 5.358 -12.791 1.00 53.31 93 ARG A N 1
ATOM 732 C CA . ARG A 1 93 ? 4.852 5.983 -11.543 1.00 53.31 93 ARG A CA 1
ATOM 733 C C . ARG A 1 93 ? 5.748 5.371 -10.479 1.00 53.31 93 ARG A C 1
ATOM 735 O O . ARG A 1 93 ? 5.732 4.151 -10.318 1.00 53.31 93 ARG A O 1
ATOM 742 N N . LEU A 1 94 ? 6.530 6.204 -9.800 1.00 52.78 94 LEU A N 1
ATOM 743 C CA . LEU A 1 94 ? 7.202 5.878 -8.547 1.00 52.78 94 LEU A CA 1
ATOM 744 C C . LEU A 1 94 ? 6.117 5.502 -7.531 1.00 52.78 94 LEU A C 1
ATOM 746 O O . LEU A 1 94 ? 5.764 6.282 -6.653 1.00 52.78 94 LEU A O 1
ATOM 750 N N . ARG A 1 95 ? 5.506 4.327 -7.696 1.00 56.88 95 ARG A N 1
ATOM 751 C CA . ARG A 1 95 ? 4.686 3.718 -6.670 1.00 56.88 95 ARG A CA 1
ATOM 752 C C . ARG A 1 95 ? 5.687 3.276 -5.630 1.00 56.88 95 ARG A C 1
ATOM 754 O O . ARG A 1 95 ? 6.329 2.242 -5.789 1.00 56.88 95 ARG A O 1
ATOM 761 N N . ARG A 1 96 ? 5.880 4.129 -4.623 1.00 66.44 96 ARG A N 1
ATOM 762 C CA . ARG A 1 96 ? 6.474 3.699 -3.364 1.00 66.44 96 ARG A CA 1
ATOM 763 C C . ARG A 1 96 ? 5.716 2.439 -2.961 1.00 66.44 96 ARG A C 1
ATOM 765 O O . ARG A 1 96 ? 4.492 2.386 -3.076 1.00 66.44 96 ARG A O 1
ATOM 772 N N . GLY A 1 97 ? 6.451 1.372 -2.675 1.00 83.06 97 GLY A N 1
ATOM 773 C CA . GLY A 1 97 ? 5.808 0.129 -2.279 1.00 83.06 97 GLY A CA 1
ATOM 774 C C . GLY A 1 97 ? 5.122 0.327 -0.932 1.00 83.06 97 GLY A C 1
ATOM 775 O O . GLY A 1 97 ? 5.531 1.185 -0.153 1.00 83.06 97 GLY A O 1
ATOM 776 N N . VAL A 1 98 ? 4.158 -0.532 -0.605 1.00 88.50 98 VAL A N 1
ATOM 777 C CA . VAL A 1 98 ? 3.545 -0.543 0.734 1.00 88.50 98 VAL A CA 1
ATOM 778 C C . VAL A 1 98 ? 4.602 -0.641 1.846 1.00 88.50 98 VAL A C 1
ATOM 780 O O . VAL A 1 98 ? 4.467 -0.033 2.899 1.00 88.50 98 VAL A O 1
ATOM 783 N N . HIS A 1 99 ? 5.727 -1.310 1.580 1.00 90.25 99 HIS A N 1
ATOM 784 C CA . HIS A 1 99 ? 6.887 -1.333 2.470 1.00 90.25 99 HIS A CA 1
ATOM 785 C C . HIS A 1 99 ? 7.528 0.054 2.689 1.00 90.25 99 HIS A C 1
ATOM 787 O O . HIS A 1 99 ? 7.893 0.402 3.809 1.00 90.25 99 HIS A O 1
ATOM 793 N N . ASP A 1 100 ? 7.677 0.874 1.648 1.00 89.06 100 ASP A N 1
ATOM 794 C CA . ASP A 1 100 ? 8.274 2.210 1.783 1.00 89.06 100 ASP A CA 1
ATOM 795 C C . ASP A 1 100 ? 7.376 3.181 2.557 1.00 89.06 100 ASP A C 1
ATOM 797 O O . ASP A 1 100 ? 7.868 4.150 3.136 1.00 89.06 100 ASP A O 1
ATOM 801 N N . GLU A 1 101 ? 6.068 2.935 2.556 1.00 90.12 101 GLU A N 1
ATOM 802 C CA . GLU A 1 101 ? 5.082 3.784 3.225 1.00 90.12 101 GLU A CA 1
ATOM 803 C C . GLU A 1 101 ? 4.764 3.313 4.641 1.00 90.12 101 GLU A C 1
ATOM 805 O O . GLU A 1 101 ? 4.594 4.152 5.515 1.00 90.12 101 GLU A O 1
ATOM 810 N N . CYS A 1 102 ? 4.741 2.001 4.881 1.00 91.44 102 CYS A N 1
ATOM 811 C CA . CYS A 1 102 ? 4.343 1.431 6.166 1.00 91.44 102 CYS A CA 1
ATOM 812 C C . CYS A 1 102 ? 5.491 0.829 6.981 1.00 91.44 102 CYS A C 1
ATOM 814 O O . CYS A 1 102 ? 5.335 0.701 8.187 1.00 91.44 102 CYS A O 1
ATOM 816 N N . CYS A 1 103 ? 6.629 0.459 6.380 1.00 92.44 103 CYS A N 1
ATOM 817 C CA . CYS A 1 103 ? 7.785 -0.053 7.132 1.00 92.44 103 CYS A CA 1
ATOM 818 C C . CYS A 1 103 ? 8.855 1.021 7.344 1.00 92.44 103 CYS A C 1
ATOM 820 O O . CYS A 1 103 ? 9.356 1.203 8.450 1.00 92.44 103 CYS A O 1
ATOM 822 N N . ARG A 1 104 ? 9.198 1.776 6.290 1.00 91.44 104 ARG A N 1
ATOM 823 C CA . ARG A 1 104 ? 10.163 2.886 6.411 1.00 91.44 104 ARG A CA 1
ATOM 824 C C . ARG A 1 104 ? 9.572 4.120 7.096 1.00 91.44 104 ARG A C 1
ATOM 826 O O . ARG A 1 104 ? 10.326 4.988 7.530 1.00 91.44 104 ARG A O 1
ATOM 833 N N . LYS A 1 105 ? 8.244 4.226 7.143 1.00 90.12 105 LYS A N 1
ATOM 834 C CA . LYS A 1 105 ? 7.482 5.320 7.757 1.00 90.12 105 LYS A CA 1
ATOM 835 C C . LYS A 1 105 ? 6.285 4.730 8.496 1.00 90.12 105 LYS A C 1
ATOM 837 O O . LYS A 1 105 ? 5.884 3.608 8.201 1.00 90.12 105 LYS A O 1
ATOM 842 N N . SER A 1 106 ? 5.722 5.468 9.449 1.00 90.56 106 SER A N 1
ATOM 843 C CA . SER A 1 106 ? 4.432 5.095 10.026 1.00 90.56 106 SER A CA 1
ATOM 844 C C . SER A 1 106 ? 3.317 5.386 9.020 1.00 90.56 106 SER A C 1
ATOM 846 O O . SER A 1 106 ? 3.318 6.435 8.376 1.00 90.56 106 SER A O 1
ATOM 848 N N . CYS A 1 107 ? 2.364 4.463 8.895 1.00 91.12 107 CYS A N 1
ATOM 849 C CA . CYS A 1 107 ? 1.200 4.616 8.029 1.00 91.12 107 CYS A CA 1
ATOM 850 C C . CYS A 1 107 ? -0.099 4.337 8.794 1.00 91.12 107 CYS A C 1
ATOM 852 O O . CYS A 1 107 ? -0.128 3.678 9.835 1.00 91.12 107 CYS A O 1
ATOM 854 N N . SER A 1 108 ? -1.196 4.875 8.282 1.00 92.75 108 SER A N 1
ATOM 855 C CA . SER A 1 108 ? -2.553 4.684 8.779 1.00 92.75 108 SER A CA 1
ATOM 856 C C . SER A 1 108 ? -3.248 3.513 8.079 1.00 92.75 108 SER A C 1
ATOM 858 O O . SER A 1 108 ? -2.928 3.144 6.949 1.00 92.75 108 SER A O 1
ATOM 860 N N . ILE A 1 109 ? -4.296 2.973 8.706 1.00 90.81 109 ILE A N 1
ATOM 861 C CA . ILE A 1 109 ? -5.126 1.908 8.110 1.00 90.81 109 ILE A CA 1
ATOM 862 C C . ILE A 1 109 ? -5.708 2.336 6.750 1.00 90.81 109 ILE A C 1
ATOM 864 O O . ILE A 1 109 ? -5.876 1.510 5.855 1.00 90.81 109 ILE A O 1
ATOM 868 N N . ASN A 1 110 ? -6.006 3.627 6.569 1.00 90.12 110 ASN A N 1
ATOM 869 C CA . ASN A 1 110 ? -6.538 4.143 5.307 1.00 90.12 110 ASN A CA 1
ATOM 870 C C . ASN A 1 110 ? -5.510 4.092 4.171 1.00 90.12 110 ASN A C 1
ATOM 872 O O . ASN A 1 110 ? -5.892 3.852 3.028 1.00 90.12 110 ASN A O 1
ATOM 876 N N . GLU A 1 111 ? -4.224 4.269 4.474 1.00 89.88 111 GLU A N 1
ATOM 877 C CA . GLU A 1 111 ? -3.151 4.104 3.489 1.00 89.88 111 GLU A CA 1
ATOM 878 C C . GLU A 1 111 ? -3.009 2.635 3.092 1.00 89.88 111 GLU A C 1
ATOM 880 O O . GLU A 1 111 ? -2.978 2.333 1.902 1.00 89.88 111 GLU A O 1
ATOM 885 N N . ILE A 1 112 ? -3.067 1.706 4.057 1.00 90.62 112 ILE A N 1
ATOM 886 C CA . ILE A 1 112 ? -3.060 0.260 3.772 1.00 90.62 112 ILE A CA 1
ATOM 887 C C . ILE A 1 112 ? -4.250 -0.135 2.887 1.00 90.62 112 ILE A C 1
ATOM 889 O O . ILE A 1 112 ? -4.077 -0.873 1.918 1.00 90.62 112 ILE A O 1
ATOM 893 N N . LYS A 1 113 ? -5.451 0.402 3.150 1.00 90.75 113 LYS A N 1
ATOM 894 C CA . LYS A 1 113 ? -6.637 0.175 2.303 1.00 90.75 113 LYS A CA 1
ATOM 895 C C . LYS A 1 113 ? -6.427 0.605 0.849 1.00 90.75 113 LYS A C 1
ATOM 897 O O . LYS A 1 113 ? -7.006 -0.004 -0.048 1.00 90.75 113 LYS A O 1
ATOM 902 N N . GLY A 1 114 ? -5.584 1.609 0.601 1.00 88.50 114 GLY A N 1
ATOM 903 C CA . GLY A 1 114 ? -5.214 2.050 -0.746 1.00 88.50 114 GLY A CA 1
ATOM 904 C C . GLY A 1 114 ? -4.472 0.990 -1.572 1.00 88.50 114 GLY A C 1
ATOM 905 O O . GLY A 1 114 ? -4.435 1.090 -2.799 1.00 88.50 114 GLY A O 1
ATOM 906 N N . TYR A 1 115 ? -3.922 -0.041 -0.921 1.00 89.62 115 TYR A N 1
ATOM 907 C CA . TYR A 1 115 ? -3.247 -1.171 -1.566 1.00 89.62 115 TYR A CA 1
ATOM 908 C C . TYR A 1 115 ? -4.158 -2.372 -1.845 1.00 89.62 115 TYR A C 1
ATOM 910 O O . TYR A 1 115 ? -3.733 -3.308 -2.532 1.00 89.62 115 TYR A O 1
ATOM 918 N N . CYS A 1 116 ? -5.399 -2.355 -1.354 1.00 91.12 116 CYS A N 1
ATOM 919 C CA . CYS A 1 116 ? -6.354 -3.417 -1.633 1.00 91.12 116 CYS A CA 1
ATOM 920 C C . CYS A 1 116 ? -6.784 -3.398 -3.107 1.00 91.12 116 CYS A C 1
ATOM 922 O O . CYS A 1 116 ? -6.951 -2.346 -3.729 1.00 91.12 116 CYS A O 1
ATOM 924 N N . LEU A 1 117 ? -6.990 -4.583 -3.675 1.00 88.38 117 LEU A N 1
ATOM 925 C CA . LEU A 1 117 ? -7.594 -4.743 -4.989 1.00 88.38 117 LEU A CA 1
ATOM 926 C C . LEU A 1 117 ? -9.082 -4.401 -4.906 1.00 88.38 117 LEU A C 1
ATOM 928 O O . LEU A 1 117 ? -9.778 -4.771 -3.959 1.00 88.38 117 LEU A O 1
ATOM 932 N N . LYS A 1 118 ? -9.581 -3.705 -5.927 1.00 81.88 118 LYS A N 1
ATOM 933 C CA . LYS A 1 118 ? -11.008 -3.423 -6.050 1.00 81.88 118 LYS A CA 1
ATOM 934 C C . LYS A 1 118 ? -11.728 -4.725 -6.398 1.00 81.88 118 LYS A C 1
ATOM 936 O O . LYS A 1 118 ? -11.364 -5.386 -7.368 1.00 81.88 118 LYS A O 1
ATOM 941 N N . LYS A 1 119 ? -12.737 -5.089 -5.609 1.00 68.19 119 LYS A N 1
ATOM 942 C CA . LYS A 1 119 ? -13.669 -6.160 -5.966 1.00 68.19 119 LYS A CA 1
ATOM 943 C C . LYS A 1 119 ? -14.570 -5.614 -7.079 1.00 68.19 119 LYS A C 1
ATOM 945 O O . LYS A 1 119 ? -15.252 -4.615 -6.850 1.00 68.19 119 LYS A O 1
ATOM 950 N N . ASN A 1 120 ? -14.468 -6.189 -8.277 1.00 57.72 120 ASN A N 1
ATOM 951 C CA . ASN A 1 120 ? -15.440 -5.962 -9.349 1.00 57.72 120 ASN A CA 1
ATOM 952 C C . ASN A 1 120 ? -16.734 -6.711 -9.038 1.00 57.72 120 ASN A C 1
ATOM 954 O O . ASN A 1 120 ? -16.632 -7.815 -8.451 1.00 57.72 120 ASN A O 1
#

Organism: Plautia stali (NCBI:txid106108)

Radius of gyration: 28.08 Å; Cα contacts (8 Å, |Δi|>4): 69; chains: 1; bounding box: 62×42×84 Å

Solvent-accessible surface area (backbone atoms only — not comparable to full-atom values): 7797 Å² total; per-residue (Å²): 112,69,69,59,54,55,52,51,51,52,52,55,57,57,60,67,60,66,77,73,71,79,72,78,69,58,45,68,33,51,76,67,57,34,52,51,50,47,33,69,74,38,72,64,36,48,84,63,90,78,66,88,68,80,87,77,91,75,90,81,78,93,79,68,72,86,76,52,79,84,68,78,68,83,73,75,69,93,63,70,58,66,70,61,53,52,54,61,58,75,67,60,68,86,69,72,48,71,55,59,46,19,43,76,32,63,31,38,71,71,59,58,56,71,54,35,57,82,84,128

Mean predicted aligned error: 17.49 Å

Foldseek 3Di:
DVVVVVVVVVVVVVVVVVVPCPPQDFAAADDVRLVVLLCVLQVPAFDDPPPPDPDDDDDDDPPPPPPPVPPPDPPDDDDDPPVVVVVVVVPPPVPPPPCVDRHVHTGGSVVSNVRGDDDD

Nearest PDB structures (foldseek):
  5l3l-assembly1_A  TM=6.888E-01  e=2.207E-02  Homo sapiens
  2kqp-assembly1_A  TM=4.730E-01  e=1.779E-03  Homo sapiens

InterPro domains:
  IPR016179 Insulin-like [PF00049] (27-116)
  IPR016179 Insulin-like [SM00078] (27-116)
  IPR022352 Insulin/IGF/relaxin [PR00276] (28-44)
  IPR022352 Insulin/IGF/r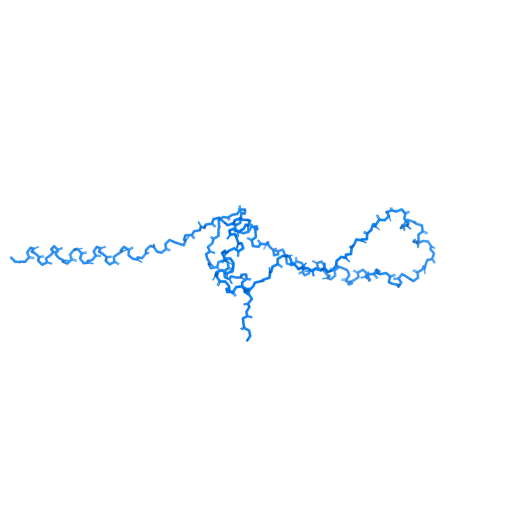elaxin [PR00276] (97-116)
  IPR022353 Insulin, conserved site [PS00262] (102-116)
  IPR036438 Insulin-like superfamily [SSF56994] (22-117)

pLDDT: mean 71.67, std 16.02, range [40.84, 93.38]

Sequence (120 aa):
MMKQLLLASMFITALAQWDLVGEKRSQIYCGEELNKALFLICGGLYNSPFKKSAYSHYYSDYGLLDSLEESGADLSFPFHPKGRAMSALQYKRLRRGVHDECCRKSCSINEIKGYCLKKN

Secondary structure (DSSP, 8-state):
-HHHHHHHHHHHHHHHHHTT------B---HHHHHHHHHHHHTT-B--S------------TTSGGGSTTTT----SSPPPHHHHHHHHHT------HHHHHTSS-B-HHHHHTTBPP--